Protein AF-A0A1Y0FRQ4-F1 (afdb_monomer_lite)

Secondary structure (DSSP, 8-state):
----S-HHHHHHHHHHHHHHHHHHHHHHHHHHHHHHHHHHHHHH--GGGSSPEEEETTEEEEHHHHHHHHHHHHHHHHHHHHHHHHHHHHHHHHHHHHHHHTTSTTHHHHHHHTTGGG-SHHHHHHHHHHHHHHHHHHHHHHHHHHHS----

pLDDT: mean 72.73, std 13.96, range [37.47, 90.81]

Sequence (152 aa):
MACVSDPAMADLFLDLAKTYHGYADGLFKLFITVLFGSFAFASSFPIKTSSKLTKIGKFHVTSTSLATASVLLSFYVICFWSFRSAIVNAHLAASQFLSFHQNCEGVEVLNKMLGFESLNRLSLILPQVGFLLGSAMGVLVFLYLTNNRKEG

Foldseek 3Di:
DPLDPPVVLLVVLVVLLVVLVVQLVVLVVVLVVVLVVLLVVLQVAQPVVPDDFDDDDPFTFDPVLVVVLVVLLVSLVVSLVSNLVSLVSSLVSVVVSLVSRVPPDCSVVVCVVVVVVPVDVCVSVVVSVVSVVSSVVSSVSSRCSSGPDPPD

Structure (mmCIF, N/CA/C/O backbone):
data_AF-A0A1Y0FRQ4-F1
#
_entry.id   AF-A0A1Y0FRQ4-F1
#
loop_
_atom_site.group_PDB
_atom_site.id
_atom_site.type_symbol
_atom_site.label_atom_id
_atom_site.label_alt_id
_atom_site.label_comp_id
_atom_site.label_asym_id
_atom_site.label_entity_id
_atom_site.label_seq_id
_atom_site.pdbx_PDB_ins_code
_atom_site.Cartn_x
_atom_site.Cartn_y
_atom_site.Cartn_z
_atom_site.occupancy
_atom_site.B_iso_or_equiv
_atom_site.auth_seq_id
_atom_site.auth_comp_id
_atom_site.auth_asym_id
_atom_site.auth_atom_id
_atom_site.pdbx_PDB_model_num
ATOM 1 N N . MET A 1 1 ? 22.574 1.212 -37.667 1.00 38.44 1 MET A N 1
ATOM 2 C CA . MET A 1 1 ? 23.032 1.814 -36.397 1.00 38.44 1 MET A CA 1
ATOM 3 C C . MET A 1 1 ? 22.633 0.874 -35.275 1.00 38.44 1 MET A C 1
ATOM 5 O O . MET A 1 1 ? 21.450 0.760 -34.993 1.00 38.44 1 MET A O 1
ATOM 9 N N . ALA A 1 2 ? 23.585 0.104 -34.741 1.00 41.53 2 ALA A N 1
ATOM 10 C CA . ALA A 1 2 ? 23.321 -0.882 -33.694 1.00 41.53 2 ALA A CA 1
ATOM 11 C C . ALA A 1 2 ? 23.419 -0.189 -32.336 1.00 41.53 2 ALA A C 1
ATOM 13 O O . ALA A 1 2 ? 24.495 -0.019 -31.773 1.00 41.53 2 ALA A O 1
ATOM 14 N N . CYS A 1 3 ? 22.272 0.280 -31.872 1.00 53.22 3 CYS A N 1
ATOM 15 C CA . CYS A 1 3 ? 22.120 0.945 -30.598 1.00 53.22 3 CYS A CA 1
ATOM 16 C C . CYS A 1 3 ? 21.766 -0.115 -29.553 1.00 53.22 3 CYS A C 1
ATOM 18 O O . CYS A 1 3 ? 20.622 -0.229 -29.135 1.00 53.22 3 CYS A O 1
ATOM 20 N N . VAL A 1 4 ? 22.714 -1.007 -29.264 1.00 52.50 4 VAL A N 1
ATOM 21 C CA . VAL A 1 4 ? 22.491 -2.106 -28.326 1.00 52.50 4 VAL A CA 1
ATOM 22 C C . VAL A 1 4 ? 23.775 -2.361 -27.544 1.00 52.50 4 VAL A C 1
ATOM 24 O O . VAL A 1 4 ? 24.650 -3.112 -27.971 1.00 52.50 4 VAL A O 1
ATOM 27 N N . SER A 1 5 ? 23.894 -1.734 -26.379 1.00 56.75 5 SER A N 1
ATOM 28 C CA . SER A 1 5 ? 24.718 -2.259 -25.293 1.00 56.75 5 SER A CA 1
ATOM 29 C C . SER A 1 5 ? 23.958 -3.438 -24.676 1.00 56.75 5 SER A C 1
ATOM 31 O O . SER A 1 5 ? 23.172 -3.270 -23.757 1.00 56.75 5 SER A O 1
ATOM 33 N N . ASP A 1 6 ? 24.163 -4.617 -25.265 1.00 64.12 6 ASP A N 1
ATOM 34 C CA . ASP A 1 6 ? 23.648 -5.933 -24.857 1.00 64.12 6 ASP A CA 1
ATOM 35 C C . ASP A 1 6 ? 22.105 -6.037 -24.688 1.00 64.12 6 ASP A C 1
ATOM 37 O O . ASP A 1 6 ? 21.553 -5.694 -23.637 1.00 64.12 6 ASP A O 1
ATOM 41 N N . PRO A 1 7 ? 21.364 -6.537 -25.702 1.00 66.94 7 PRO A N 1
ATOM 42 C CA . PRO A 1 7 ? 19.896 -6.523 -25.689 1.00 66.94 7 PRO A CA 1
ATOM 43 C C . PRO A 1 7 ? 19.334 -7.386 -24.555 1.00 66.94 7 PRO A C 1
ATOM 45 O O . PRO A 1 7 ? 18.297 -7.064 -23.983 1.00 66.94 7 PRO A O 1
ATOM 48 N N . ALA A 1 8 ? 20.078 -8.423 -24.161 1.00 74.56 8 ALA A N 1
ATOM 49 C CA . ALA A 1 8 ? 19.733 -9.290 -23.046 1.00 74.56 8 ALA A CA 1
ATOM 50 C C . ALA A 1 8 ? 19.679 -8.535 -21.706 1.00 74.56 8 ALA A C 1
ATOM 52 O O . ALA A 1 8 ? 18.823 -8.823 -20.871 1.00 74.56 8 ALA A O 1
ATOM 53 N N . MET A 1 9 ? 20.559 -7.550 -21.497 1.00 71.69 9 MET A N 1
ATOM 54 C CA . MET A 1 9 ? 20.586 -6.759 -20.262 1.00 71.69 9 MET A CA 1
ATOM 55 C C . MET A 1 9 ? 19.444 -5.744 -20.224 1.00 71.69 9 MET A C 1
ATOM 57 O O . MET A 1 9 ? 18.819 -5.551 -19.183 1.00 71.69 9 MET A O 1
ATOM 61 N N . ALA A 1 10 ? 19.130 -5.131 -21.364 1.00 68.19 10 ALA A N 1
ATOM 62 C CA . ALA A 1 10 ? 17.984 -4.243 -21.492 1.00 68.19 10 ALA A CA 1
ATOM 63 C C . ALA A 1 10 ? 16.654 -4.964 -21.220 1.00 68.19 10 ALA A C 1
ATOM 65 O O . ALA A 1 10 ? 15.856 -4.499 -20.401 1.00 68.19 10 ALA A O 1
ATOM 66 N N . ASP A 1 11 ? 16.440 -6.119 -21.849 1.00 75.06 11 ASP A N 1
ATOM 67 C CA . ASP A 1 11 ? 15.234 -6.920 -21.638 1.00 75.06 11 ASP A CA 1
ATOM 68 C C . ASP A 1 11 ? 15.110 -7.373 -20.176 1.00 75.06 11 ASP A C 1
ATOM 70 O O . ASP A 1 11 ? 14.019 -7.331 -19.603 1.00 75.06 11 ASP A O 1
ATOM 74 N N . LEU A 1 12 ? 16.233 -7.701 -19.529 1.00 78.94 12 LEU A N 1
ATOM 75 C CA . LEU A 1 12 ? 16.278 -8.066 -18.114 1.00 78.94 12 LEU A CA 1
ATOM 76 C C . LEU A 1 12 ? 15.838 -6.916 -17.193 1.00 78.94 12 LEU A C 1
ATOM 78 O O . LEU A 1 12 ? 15.046 -7.138 -16.276 1.00 78.94 12 LEU A O 1
ATOM 82 N N . PHE A 1 13 ? 16.295 -5.681 -17.420 1.00 77.19 13 PHE A N 1
ATOM 83 C CA . PHE A 1 13 ? 15.864 -4.536 -16.605 1.00 77.19 13 PHE A CA 1
ATOM 84 C C . PHE A 1 13 ? 14.394 -4.172 -16.824 1.00 77.19 13 PHE A C 1
ATOM 86 O O . PHE A 1 13 ? 13.706 -3.794 -15.870 1.00 77.19 13 PHE A O 1
ATOM 93 N N . LEU A 1 14 ? 13.894 -4.322 -18.053 1.00 75.44 14 LEU A N 1
ATOM 94 C CA . LEU A 1 14 ? 12.479 -4.131 -18.359 1.00 75.44 14 LEU A CA 1
ATOM 95 C C . LEU A 1 14 ? 11.610 -5.178 -17.641 1.00 75.44 14 LEU A C 1
ATOM 97 O O . LEU A 1 14 ? 10.576 -4.833 -17.062 1.00 75.44 14 LEU A O 1
ATOM 101 N N . ASP A 1 15 ? 12.028 -6.443 -17.651 1.00 80.50 15 ASP A N 1
ATOM 102 C CA . ASP A 1 15 ? 11.298 -7.535 -17.003 1.00 80.50 15 ASP A CA 1
ATOM 103 C C . ASP A 1 15 ? 11.332 -7.418 -15.470 1.00 80.50 15 ASP A C 1
ATOM 105 O O . ASP A 1 15 ? 10.310 -7.575 -14.794 1.00 80.50 15 ASP A O 1
ATOM 109 N N . LEU A 1 16 ? 12.472 -7.000 -14.906 1.00 77.44 16 LEU A N 1
ATOM 110 C CA . LEU A 1 16 ? 12.583 -6.645 -13.489 1.00 77.44 16 LEU A CA 1
ATOM 111 C C . LEU A 1 16 ? 11.646 -5.492 -13.116 1.00 77.44 16 LEU A C 1
ATOM 113 O O . LEU A 1 16 ? 10.945 -5.580 -12.107 1.00 77.44 16 LEU A O 1
ATOM 117 N N . ALA A 1 17 ? 11.592 -4.426 -13.920 1.00 74.62 17 ALA A N 1
ATOM 118 C CA . ALA A 1 17 ? 10.702 -3.297 -13.665 1.00 74.62 17 ALA A CA 1
ATOM 119 C C . ALA A 1 17 ? 9.225 -3.730 -13.665 1.00 74.62 17 ALA A C 1
ATOM 121 O O . ALA A 1 17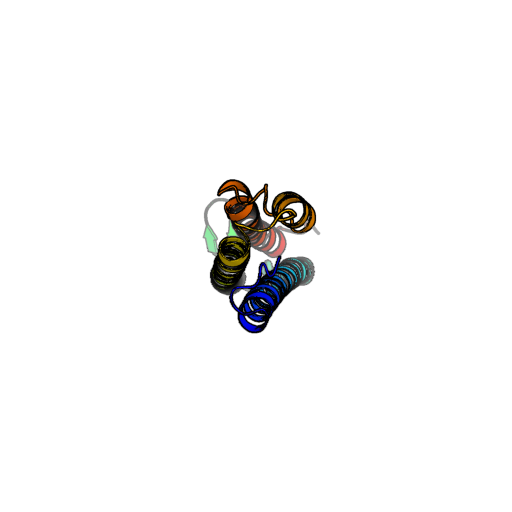 ? 8.481 -3.372 -12.747 1.00 74.62 17 ALA A O 1
ATOM 122 N N . LYS A 1 18 ? 8.813 -4.562 -14.634 1.00 79.19 18 LYS A N 1
ATOM 123 C CA . LYS A 1 18 ? 7.463 -5.153 -14.685 1.00 79.19 18 LYS A CA 1
ATOM 124 C C . LYS A 1 18 ? 7.176 -6.033 -13.469 1.00 79.19 18 LYS A C 1
ATOM 126 O O . LYS A 1 18 ? 6.104 -5.924 -12.878 1.00 79.19 18 LYS A O 1
ATOM 131 N N . THR A 1 19 ? 8.139 -6.854 -13.063 1.00 82.56 19 THR A N 1
ATOM 132 C CA . THR A 1 19 ? 8.010 -7.761 -11.915 1.00 82.56 19 THR A CA 1
ATOM 133 C C . THR A 1 19 ? 7.824 -6.991 -10.608 1.00 82.56 19 THR A C 1
ATOM 135 O O . THR A 1 19 ? 6.877 -7.246 -9.863 1.00 82.56 19 THR A O 1
ATOM 138 N N . TYR A 1 20 ? 8.669 -5.990 -10.342 1.00 82.56 20 TYR A N 1
ATOM 139 C CA . TYR A 1 20 ? 8.532 -5.147 -9.153 1.00 82.56 20 TYR A CA 1
ATOM 140 C C . TYR A 1 20 ? 7.244 -4.318 -9.163 1.00 82.56 20 TYR A C 1
ATOM 142 O O . TYR A 1 20 ? 6.633 -4.129 -8.109 1.00 82.56 20 TYR A O 1
ATOM 150 N N . HIS A 1 21 ? 6.790 -3.867 -10.336 1.00 79.50 21 HIS A N 1
ATOM 151 C CA . HIS A 1 21 ? 5.486 -3.224 -10.470 1.00 79.50 21 HIS A CA 1
ATOM 152 C C . HIS A 1 21 ? 4.338 -4.188 -10.127 1.00 79.50 21 HIS A C 1
ATOM 154 O O . HIS A 1 21 ? 3.440 -3.824 -9.370 1.00 79.50 21 HIS A O 1
ATOM 160 N N . GLY A 1 22 ? 4.407 -5.438 -10.595 1.00 81.06 22 GLY A N 1
ATOM 161 C CA . GLY A 1 22 ? 3.458 -6.494 -10.234 1.00 81.06 22 GLY A CA 1
ATOM 162 C C . GLY A 1 22 ? 3.426 -6.783 -8.729 1.00 81.06 22 GLY A C 1
ATOM 163 O O . GLY A 1 22 ? 2.348 -6.930 -8.153 1.00 81.06 22 GLY A O 1
ATOM 164 N N . TYR A 1 23 ? 4.583 -6.783 -8.058 1.00 83.56 23 TYR A N 1
ATOM 165 C CA . TYR A 1 23 ? 4.641 -6.897 -6.596 1.00 83.56 23 TYR A CA 1
ATOM 166 C C . TYR A 1 23 ? 4.004 -5.700 -5.887 1.00 83.56 23 TYR A C 1
ATOM 168 O O . TYR A 1 23 ? 3.280 -5.890 -4.909 1.00 83.56 23 TYR A O 1
ATOM 176 N N . ALA A 1 24 ? 4.230 -4.478 -6.376 1.00 80.25 24 ALA A N 1
ATOM 177 C CA . ALA A 1 24 ? 3.607 -3.284 -5.812 1.00 80.25 24 ALA A CA 1
ATOM 178 C C . ALA A 1 24 ? 2.072 -3.321 -5.951 1.00 80.25 24 ALA A C 1
ATOM 180 O O . ALA A 1 24 ? 1.369 -3.068 -4.972 1.00 80.25 24 ALA A O 1
ATOM 181 N N . ASP A 1 25 ? 1.550 -3.695 -7.122 1.00 83.94 25 ASP A N 1
ATOM 182 C CA . ASP A 1 25 ? 0.106 -3.846 -7.356 1.00 83.94 25 ASP A CA 1
ATOM 183 C C . ASP A 1 25 ? -0.504 -4.958 -6.483 1.00 83.94 25 ASP A C 1
ATOM 185 O O . ASP A 1 25 ? -1.539 -4.762 -5.840 1.00 83.94 25 ASP A O 1
ATOM 189 N N . GLY A 1 26 ? 0.175 -6.103 -6.368 1.00 86.19 26 GLY A N 1
ATOM 190 C CA . GLY A 1 26 ? -0.238 -7.195 -5.485 1.00 86.19 26 GLY A CA 1
ATOM 191 C C . GLY A 1 26 ? -0.324 -6.770 -4.015 1.00 86.19 26 GLY A C 1
ATOM 192 O O . GLY A 1 26 ? -1.326 -7.037 -3.348 1.00 86.19 26 GLY A O 1
ATOM 193 N N . LEU A 1 27 ? 0.685 -6.049 -3.518 1.00 86.75 27 LEU A N 1
ATOM 194 C CA . LEU A 1 27 ? 0.700 -5.515 -2.151 1.00 86.75 27 LEU A CA 1
ATOM 195 C C . LEU A 1 27 ? -0.402 -4.477 -1.922 1.00 86.75 27 LEU A C 1
ATOM 197 O O . LEU A 1 27 ? -1.015 -4.453 -0.854 1.00 86.75 27 LEU A O 1
ATOM 201 N N . PHE A 1 28 ? -0.698 -3.647 -2.923 1.00 83.06 28 PHE A N 1
ATOM 202 C CA . PHE A 1 28 ? -1.782 -2.673 -2.845 1.00 83.06 28 PHE A CA 1
ATOM 203 C C . PHE A 1 28 ? -3.163 -3.344 -2.805 1.00 83.06 28 PHE A C 1
ATOM 205 O O . PHE A 1 28 ? -3.998 -3.000 -1.965 1.00 83.06 28 PHE A O 1
ATOM 212 N N . LYS A 1 29 ? -3.397 -4.359 -3.644 1.00 88.19 29 LYS A N 1
ATOM 213 C CA . LYS A 1 29 ? -4.631 -5.165 -3.621 1.00 88.19 29 LYS A CA 1
ATOM 214 C C . LYS A 1 29 ? -4.813 -5.898 -2.295 1.00 88.19 29 LYS A C 1
ATOM 216 O O . LYS A 1 29 ? -5.920 -5.921 -1.753 1.00 88.19 29 LYS A O 1
ATOM 221 N N . LEU A 1 30 ? -3.734 -6.455 -1.749 1.00 88.44 30 LEU A N 1
ATOM 222 C CA . LEU A 1 30 ? -3.728 -7.104 -0.439 1.00 88.44 30 LEU A CA 1
ATOM 223 C C . LEU A 1 30 ? -4.085 -6.107 0.674 1.00 88.44 30 LEU A C 1
ATOM 225 O O . LEU A 1 30 ? -4.944 -6.399 1.506 1.00 88.44 30 LEU A O 1
ATOM 229 N N . PHE A 1 31 ? -3.501 -4.906 0.642 1.00 88.06 31 PHE A N 1
ATOM 230 C CA . PHE A 1 31 ? -3.848 -3.819 1.556 1.00 88.06 31 PHE A CA 1
ATOM 231 C C . PHE A 1 31 ? -5.337 -3.456 1.487 1.00 88.06 31 PHE A C 1
ATOM 233 O O . PHE A 1 31 ? -6.004 -3.464 2.519 1.00 88.06 31 PHE A O 1
ATOM 240 N N . ILE A 1 32 ? -5.875 -3.204 0.289 1.00 88.06 32 ILE A N 1
ATOM 241 C CA . ILE A 1 32 ? -7.298 -2.888 0.087 1.00 88.06 32 ILE A CA 1
ATOM 242 C C . ILE A 1 32 ? -8.193 -4.013 0.617 1.00 88.06 32 ILE A C 1
ATOM 244 O O . ILE A 1 32 ? -9.169 -3.752 1.319 1.00 88.06 32 ILE A O 1
ATOM 248 N N . THR A 1 33 ? -7.851 -5.266 0.316 1.00 90.81 33 THR A N 1
ATOM 249 C CA . THR A 1 33 ? -8.634 -6.435 0.737 1.00 90.81 33 THR A CA 1
ATOM 250 C C . THR A 1 33 ? -8.701 -6.536 2.258 1.00 90.81 33 THR A C 1
ATOM 252 O O . THR A 1 33 ? -9.782 -6.717 2.816 1.00 90.81 33 THR A O 1
ATOM 255 N N . VAL A 1 34 ? -7.570 -6.364 2.947 1.00 89.75 34 VAL A N 1
ATOM 256 C CA . VAL A 1 34 ? -7.533 -6.395 4.416 1.00 89.75 34 VAL A CA 1
ATOM 257 C C . VAL A 1 34 ? -8.216 -5.171 5.022 1.00 89.75 34 VAL A C 1
ATOM 259 O O . VAL A 1 34 ? -8.935 -5.317 6.009 1.00 89.75 34 VAL A O 1
ATOM 262 N N . LEU A 1 35 ? -8.075 -3.989 4.416 1.00 88.69 35 LEU A N 1
ATOM 263 C CA . LEU A 1 35 ? -8.762 -2.771 4.845 1.00 88.69 35 LEU A CA 1
ATOM 264 C C . LEU A 1 35 ? -10.285 -2.975 4.838 1.00 88.69 35 LEU A C 1
ATOM 266 O O . LEU A 1 35 ? -10.929 -2.859 5.882 1.00 88.69 35 LEU A O 1
ATOM 270 N N . PHE A 1 36 ? -10.858 -3.361 3.696 1.00 88.81 36 PHE A N 1
ATOM 271 C CA . PHE A 1 36 ? -12.299 -3.598 3.582 1.00 88.81 36 PHE A CA 1
ATOM 272 C C . PHE A 1 36 ? -12.764 -4.815 4.387 1.00 88.81 36 PHE A C 1
ATOM 274 O O . PHE A 1 36 ? -13.830 -4.762 5.000 1.00 88.81 36 PHE A O 1
ATOM 281 N N . GLY A 1 37 ? -11.957 -5.877 4.464 1.00 87.25 37 GLY A N 1
ATOM 282 C CA . GLY A 1 37 ? -12.234 -7.029 5.324 1.00 87.25 37 GLY A CA 1
ATOM 283 C C . GLY A 1 37 ? -12.320 -6.639 6.802 1.00 87.25 37 GLY A C 1
ATOM 284 O O . GLY A 1 37 ? -13.240 -7.059 7.503 1.00 87.25 37 GLY A O 1
ATOM 285 N N . SER A 1 38 ? -11.423 -5.764 7.265 1.00 87.12 38 SER A N 1
ATOM 286 C CA . SER A 1 38 ? -11.446 -5.247 8.635 1.00 87.12 38 SER A CA 1
ATOM 287 C C . SER A 1 38 ? -12.689 -4.397 8.913 1.00 87.12 38 SER A C 1
ATOM 289 O O . SER A 1 38 ? -13.266 -4.499 9.995 1.00 87.12 38 SER A O 1
ATOM 291 N N . PHE A 1 39 ? -13.160 -3.616 7.933 1.00 87.81 39 PHE A N 1
ATOM 292 C CA . PHE A 1 39 ? -14.397 -2.841 8.055 1.00 87.81 39 PHE A CA 1
ATOM 293 C C . PHE A 1 39 ? -15.633 -3.736 8.101 1.00 87.81 39 PHE A C 1
ATOM 295 O O . PHE A 1 39 ? -16.494 -3.527 8.953 1.00 87.81 39 PHE A O 1
ATOM 302 N N . ALA A 1 40 ? -15.700 -4.753 7.238 1.00 85.62 40 ALA A N 1
ATOM 303 C CA . ALA A 1 40 ? -16.785 -5.731 7.236 1.00 85.62 40 ALA A CA 1
ATOM 304 C C . ALA A 1 40 ? -16.848 -6.510 8.561 1.00 85.62 40 ALA A C 1
ATOM 306 O O . ALA A 1 40 ? -17.930 -6.737 9.110 1.00 85.62 40 ALA A O 1
ATOM 307 N N . PHE A 1 41 ? -15.689 -6.869 9.121 1.00 83.75 41 PHE A N 1
ATOM 308 C CA . PHE A 1 41 ? -15.602 -7.460 10.454 1.00 83.75 41 PHE A CA 1
ATOM 309 C C . PHE A 1 41 ? -16.102 -6.487 11.532 1.00 83.75 41 PHE A C 1
ATOM 311 O O . PHE A 1 41 ? -16.972 -6.844 12.329 1.00 83.75 41 PHE A O 1
ATOM 318 N N . ALA A 1 42 ? -15.627 -5.237 11.508 1.00 81.75 42 ALA A N 1
ATOM 319 C CA . ALA A 1 42 ? -16.023 -4.199 12.457 1.00 81.75 42 ALA A CA 1
ATOM 320 C C . ALA A 1 42 ? -17.531 -3.893 12.430 1.00 81.75 42 ALA A C 1
ATOM 322 O O . ALA A 1 42 ? -18.125 -3.658 13.481 1.00 81.75 42 ALA A O 1
ATOM 323 N N . SER A 1 43 ? -18.165 -3.914 11.252 1.00 79.69 43 SER A N 1
ATOM 324 C CA . SER A 1 43 ? -19.607 -3.671 11.109 1.00 79.69 43 SER A CA 1
ATOM 325 C C . SER A 1 43 ? -20.475 -4.846 11.562 1.00 79.69 43 SER A C 1
ATOM 327 O O . SER A 1 43 ? -21.613 -4.633 12.002 1.00 79.69 43 SER A O 1
ATOM 329 N N . SER A 1 44 ? -19.953 -6.070 11.432 1.00 79.00 44 SER A N 1
ATOM 330 C CA . SER A 1 44 ? -20.675 -7.315 11.730 1.00 79.00 44 SER A CA 1
ATOM 331 C C . SER A 1 44 ? -20.590 -7.699 13.208 1.00 79.00 44 SER A C 1
ATOM 333 O O . 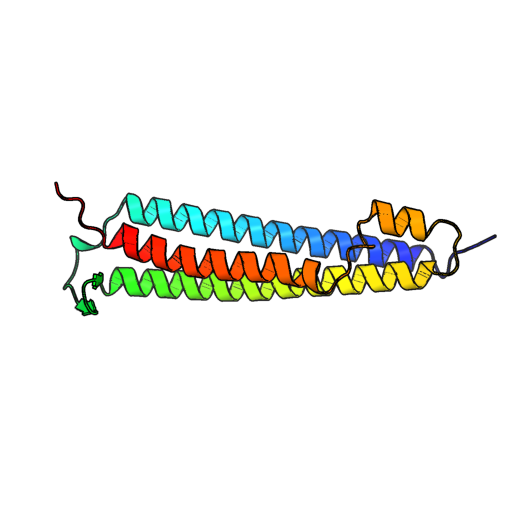SER A 1 44 ? -21.567 -8.197 13.761 1.00 79.00 44 SER A O 1
ATOM 335 N N . PHE A 1 45 ? -19.463 -7.415 13.869 1.00 70.81 45 PHE A N 1
ATOM 336 C CA . PHE A 1 45 ? -19.225 -7.760 15.273 1.00 70.81 45 PHE A CA 1
ATOM 337 C C . PHE A 1 45 ? -18.864 -6.518 16.105 1.00 70.81 45 PHE A C 1
ATOM 339 O O . PHE A 1 45 ? -17.684 -6.254 16.343 1.00 70.81 45 PHE A O 1
ATOM 346 N N . PRO A 1 46 ? -19.852 -5.741 16.589 1.00 65.06 46 PRO A N 1
ATOM 347 C CA . PRO A 1 46 ? -19.585 -4.650 17.521 1.00 65.06 46 PRO A CA 1
ATOM 348 C C . PRO A 1 46 ? -19.087 -5.217 18.863 1.00 65.06 46 PRO A C 1
ATOM 350 O O . PRO A 1 46 ? -19.840 -5.808 19.632 1.00 65.06 46 PRO A O 1
ATOM 353 N N . ILE A 1 47 ? -17.799 -5.027 19.158 1.00 60.47 47 ILE A N 1
ATOM 354 C CA . ILE A 1 47 ? -17.067 -5.700 20.252 1.00 60.47 47 ILE A CA 1
ATOM 355 C C . ILE A 1 47 ? -17.485 -5.197 21.656 1.00 60.47 47 ILE A C 1
ATOM 357 O O . ILE A 1 47 ? -17.134 -5.783 22.683 1.00 60.47 47 ILE A O 1
ATOM 361 N N . LYS A 1 48 ? -18.302 -4.139 21.739 1.00 54.94 48 LYS A N 1
ATOM 362 C CA . LYS A 1 48 ? -18.769 -3.550 23.007 1.00 54.94 48 LYS A CA 1
ATOM 363 C C . LYS A 1 48 ? -19.585 -4.483 23.905 1.00 54.94 48 LYS A C 1
ATOM 365 O O . LYS A 1 48 ? -19.646 -4.228 25.104 1.00 54.94 48 LYS A O 1
ATOM 370 N N . THR A 1 49 ? -20.202 -5.534 23.373 1.00 52.12 49 THR A N 1
ATOM 371 C CA . THR A 1 49 ? -21.039 -6.455 24.162 1.00 52.12 49 THR A CA 1
ATOM 372 C C . THR A 1 49 ? -20.242 -7.464 24.995 1.00 52.12 49 THR A C 1
ATOM 374 O O . THR A 1 49 ? -20.838 -8.127 25.837 1.00 52.12 49 THR A O 1
ATOM 377 N N . SER A 1 50 ? -18.914 -7.574 24.820 1.00 48.25 50 SER A N 1
ATOM 378 C CA . SER A 1 50 ? -18.146 -8.713 25.354 1.00 48.25 50 SER A CA 1
ATOM 379 C C . SER A 1 50 ? -17.093 -8.403 26.436 1.00 48.25 50 SER A C 1
ATOM 381 O O . SER A 1 50 ? -16.573 -9.355 27.016 1.00 48.25 50 SER A O 1
ATOM 383 N N . SER A 1 51 ? -16.727 -7.147 26.750 1.00 47.00 51 SER A N 1
ATOM 384 C CA . SER A 1 51 ? -15.663 -6.898 27.753 1.00 47.00 51 SER A CA 1
ATOM 385 C C . SER A 1 51 ? -15.767 -5.586 28.540 1.00 47.00 51 SER A C 1
ATOM 387 O O . SER A 1 51 ? -16.431 -4.637 28.128 1.00 47.00 51 SER A O 1
ATOM 389 N N . LYS A 1 52 ? -15.018 -5.516 29.658 1.00 54.50 52 LYS A N 1
ATOM 390 C CA . LYS A 1 52 ? -14.777 -4.299 30.458 1.00 54.50 52 LYS A CA 1
ATOM 391 C C . LYS A 1 52 ? -14.360 -3.139 29.544 1.00 54.50 52 LYS A C 1
ATOM 393 O O . LYS A 1 52 ? -13.393 -3.254 28.792 1.00 54.50 52 LYS A O 1
ATOM 398 N N . LEU A 1 53 ? -15.120 -2.048 29.599 1.00 58.66 53 LEU A N 1
ATOM 399 C CA . LEU A 1 53 ? -14.909 -0.845 28.798 1.00 58.66 53 LEU A CA 1
ATOM 400 C C . LEU A 1 53 ? -13.804 0.000 29.437 1.00 58.66 53 LEU A C 1
ATOM 402 O O . LEU A 1 53 ? -13.956 0.452 30.572 1.00 58.66 53 LEU A O 1
ATOM 406 N N . THR A 1 54 ? -12.722 0.259 28.707 1.00 56.94 54 THR A N 1
ATOM 407 C CA . THR A 1 54 ? -11.703 1.225 29.126 1.00 56.94 54 THR A CA 1
ATOM 408 C C . THR A 1 54 ? -12.012 2.552 28.438 1.00 56.94 54 THR A C 1
ATOM 410 O O . THR A 1 54 ? -12.086 2.639 27.211 1.00 56.94 54 THR A O 1
ATOM 413 N N . LYS A 1 55 ? -12.265 3.603 29.223 1.00 54.97 55 LYS A N 1
ATOM 414 C CA . LYS A 1 55 ? -12.496 4.946 28.676 1.00 54.97 55 LYS A CA 1
ATOM 415 C C . LYS A 1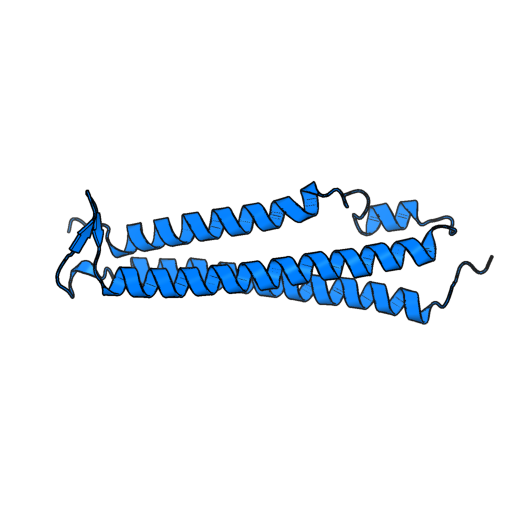 55 ? -11.157 5.570 28.296 1.00 54.97 55 LYS A C 1
ATOM 417 O O . LYS A 1 55 ? -10.323 5.796 29.167 1.00 54.97 55 LYS A O 1
ATOM 422 N N . ILE A 1 56 ? -10.985 5.894 27.016 1.00 54.66 56 ILE A N 1
ATOM 423 C CA . ILE A 1 56 ? -9.919 6.779 26.538 1.00 54.66 56 ILE A CA 1
ATOM 424 C C . ILE A 1 56 ? -10.620 8.036 26.005 1.00 54.66 56 ILE A C 1
ATOM 426 O O . ILE A 1 56 ? -11.165 8.056 24.901 1.00 54.66 56 ILE A O 1
ATOM 430 N N . GLY A 1 57 ? -10.694 9.081 26.836 1.00 60.47 57 GLY A N 1
ATOM 431 C CA . GLY A 1 57 ? -11.434 10.308 26.518 1.00 60.47 57 GLY A CA 1
ATOM 432 C C . GLY A 1 57 ? -12.950 10.082 26.381 1.00 60.47 57 GLY A C 1
ATOM 433 O O . GLY A 1 57 ? -13.579 9.508 27.269 1.00 60.47 57 GLY A O 1
ATOM 434 N N . LYS A 1 58 ? -13.552 10.543 25.270 1.00 58.25 58 LYS A N 1
ATOM 435 C CA . LYS A 1 58 ? -14.985 10.335 24.947 1.00 58.25 58 LYS A CA 1
ATOM 436 C C . LYS A 1 58 ? -15.275 8.973 24.292 1.00 58.25 58 LYS A C 1
ATOM 438 O O . LYS A 1 58 ? -16.441 8.609 24.136 1.00 58.25 58 LYS A O 1
ATOM 443 N N . PHE A 1 59 ? -14.241 8.213 23.926 1.00 55.09 59 PHE A N 1
ATOM 444 C CA . PHE A 1 59 ? -14.386 6.921 23.263 1.00 55.09 59 PHE A CA 1
ATOM 445 C C . PHE A 1 59 ? -14.322 5.777 24.277 1.00 55.09 59 PHE A C 1
ATOM 447 O O . PHE A 1 59 ? -13.452 5.709 25.146 1.00 55.09 59 PHE A O 1
ATOM 454 N N . HIS A 1 60 ? -15.286 4.869 24.161 1.00 61.94 60 HIS A N 1
ATOM 455 C CA . HIS A 1 60 ? -15.314 3.631 24.925 1.00 61.94 60 HIS A CA 1
ATOM 456 C C . HIS A 1 60 ? -14.642 2.563 24.073 1.00 61.94 60 HIS A C 1
ATOM 458 O O . HIS A 1 60 ? -15.258 2.100 23.115 1.00 61.94 60 HIS A O 1
ATOM 464 N N . VAL A 1 61 ? -13.400 2.217 24.400 1.00 63.84 61 VAL A N 1
ATOM 465 C CA . VAL A 1 61 ? -12.601 1.259 23.633 1.00 63.84 61 VAL A CA 1
ATOM 466 C C . VAL A 1 61 ? -12.463 -0.018 24.456 1.00 63.84 61 VAL A C 1
ATOM 468 O O . VAL A 1 61 ? -12.191 0.020 25.658 1.00 63.84 61 VAL A O 1
ATOM 471 N N . THR A 1 62 ? -12.696 -1.164 23.827 1.00 68.88 62 THR A N 1
ATOM 472 C CA . THR A 1 62 ? -12.457 -2.472 24.454 1.00 68.88 62 THR A CA 1
ATOM 473 C C . THR A 1 62 ? -11.011 -2.903 24.217 1.00 68.88 62 THR A C 1
ATOM 475 O O . THR A 1 62 ? -10.450 -2.637 23.152 1.00 68.88 62 THR A O 1
ATOM 478 N N . SER A 1 63 ? -10.399 -3.592 25.186 1.00 69.44 63 SER A N 1
ATOM 479 C CA . SER A 1 63 ? -9.024 -4.109 25.051 1.00 69.44 63 SER A CA 1
ATOM 480 C C . SER A 1 63 ? -8.862 -5.008 23.817 1.00 69.44 63 SER A C 1
ATOM 482 O O . SER A 1 63 ? -7.843 -4.938 23.136 1.00 69.44 63 SER A O 1
ATOM 484 N N . THR A 1 64 ? -9.900 -5.769 23.471 1.00 76.12 64 THR A N 1
ATOM 485 C CA . THR A 1 64 ? -9.975 -6.597 22.262 1.00 76.12 64 THR A CA 1
ATOM 486 C C . THR A 1 64 ? -9.973 -5.764 20.982 1.00 76.12 64 THR A C 1
ATOM 488 O O . THR A 1 64 ? -9.161 -6.040 20.106 1.00 76.12 64 THR A O 1
ATOM 491 N N . SER A 1 65 ? -10.792 -4.706 20.887 1.00 76.81 65 SER A N 1
ATOM 492 C CA . SER A 1 65 ? -10.781 -3.808 19.716 1.00 76.81 65 SER A CA 1
ATOM 493 C C . SER A 1 65 ? -9.418 -3.138 19.505 1.00 76.81 65 SER A C 1
ATOM 495 O O . SER A 1 65 ? -8.953 -3.027 18.370 1.00 76.81 65 SER A O 1
ATOM 497 N N . LEU A 1 66 ? -8.743 -2.766 20.598 1.00 78.94 66 LEU A N 1
ATOM 498 C CA . LEU A 1 66 ? -7.423 -2.140 20.567 1.00 78.94 66 LEU A CA 1
ATOM 499 C C . LEU A 1 66 ? -6.329 -3.136 20.151 1.00 78.94 66 LEU A C 1
ATOM 501 O O . LEU A 1 66 ? -5.471 -2.779 19.347 1.00 78.94 66 LEU A O 1
ATOM 505 N N . ALA A 1 67 ? -6.406 -4.390 20.610 1.00 82.50 67 ALA A N 1
ATOM 506 C CA . ALA A 1 67 ? -5.514 -5.463 20.170 1.00 82.50 67 ALA A CA 1
ATOM 507 C C . ALA A 1 67 ? -5.682 -5.776 18.671 1.00 82.50 67 ALA A C 1
ATOM 509 O O . ALA A 1 67 ? -4.697 -5.888 17.943 1.00 82.50 67 ALA A O 1
ATOM 510 N N . THR A 1 68 ? -6.915 -5.845 18.158 1.00 84.06 68 THR A N 1
ATOM 511 C CA . THR A 1 68 ? -7.137 -5.991 16.707 1.00 84.06 68 THR A CA 1
ATOM 512 C C . THR A 1 68 ? -6.641 -4.781 15.918 1.00 84.06 68 THR A C 1
ATOM 514 O O . THR A 1 68 ? -6.037 -4.952 14.861 1.00 84.06 68 THR A O 1
ATOM 517 N N . ALA A 1 69 ? -6.828 -3.564 16.436 1.00 84.19 69 ALA A N 1
ATOM 518 C CA . ALA A 1 69 ? -6.325 -2.354 15.795 1.00 84.19 69 ALA A CA 1
ATOM 519 C C . ALA A 1 69 ? -4.789 -2.320 15.748 1.00 84.19 69 ALA A C 1
ATOM 521 O O . ALA A 1 69 ? -4.230 -1.904 14.736 1.00 84.19 69 ALA A O 1
ATOM 522 N N . SER A 1 70 ? -4.095 -2.801 16.789 1.00 85.19 70 SER A N 1
ATOM 523 C CA . SER A 1 70 ? -2.631 -2.895 16.764 1.00 85.19 70 SER A CA 1
ATOM 524 C C . SER A 1 70 ? -2.138 -3.931 15.757 1.00 85.19 70 SER A C 1
ATOM 526 O O . SER A 1 70 ? -1.175 -3.662 15.047 1.00 85.19 70 SER A O 1
ATOM 528 N N . VAL A 1 71 ? -2.817 -5.079 15.635 1.00 88.75 71 VAL A N 1
ATOM 529 C CA . VAL A 1 71 ? -2.483 -6.096 14.620 1.00 88.75 71 VAL A CA 1
ATOM 530 C C . VAL A 1 71 ? -2.675 -5.538 13.205 1.00 88.75 71 VAL A C 1
ATOM 532 O O . VAL A 1 71 ? -1.791 -5.690 12.362 1.00 88.75 71 VAL A O 1
ATOM 535 N N . LEU A 1 72 ? -3.785 -4.833 12.956 1.00 88.19 72 LEU A N 1
ATOM 536 C CA . LEU A 1 72 ? -4.039 -4.150 11.682 1.00 88.19 72 LEU A CA 1
ATOM 537 C C . LEU A 1 72 ? -2.975 -3.089 11.386 1.00 88.19 72 LEU A C 1
ATOM 539 O O . LEU A 1 72 ? -2.470 -3.024 10.268 1.00 88.19 72 LEU A O 1
ATOM 543 N N . LEU A 1 73 ? -2.587 -2.296 12.387 1.00 87.88 73 LEU A N 1
ATOM 544 C CA . LEU A 1 73 ? -1.538 -1.292 12.238 1.00 87.88 73 LEU A CA 1
ATOM 545 C C . LEU A 1 73 ? -0.191 -1.933 11.882 1.00 87.88 73 LEU A C 1
ATOM 547 O O . LEU A 1 73 ? 0.465 -1.478 10.947 1.00 87.88 73 LEU A O 1
ATOM 551 N N . SER A 1 74 ? 0.210 -3.006 12.571 1.00 88.69 74 SER A N 1
ATOM 552 C CA . SER A 1 74 ? 1.434 -3.750 12.247 1.00 88.69 74 SER A CA 1
ATOM 553 C C . SER A 1 74 ? 1.403 -4.292 10.819 1.00 88.69 74 SER A C 1
ATOM 555 O O . SER A 1 74 ? 2.381 -4.149 10.086 1.00 88.69 74 SER A O 1
ATOM 557 N N . PHE A 1 75 ? 0.268 -4.848 10.393 1.00 90.06 75 PHE A N 1
ATOM 558 C CA . PHE A 1 75 ? 0.082 -5.311 9.022 1.00 90.06 75 PHE A CA 1
ATOM 559 C C . PHE A 1 75 ? 0.210 -4.169 8.001 1.00 90.06 75 PHE A C 1
ATOM 561 O O . PHE A 1 75 ? 0.918 -4.318 7.003 1.00 90.06 75 PHE A O 1
ATOM 568 N N . TYR A 1 76 ? -0.407 -3.010 8.257 1.00 88.38 76 TYR A N 1
ATOM 569 C CA . TYR A 1 76 ? -0.296 -1.840 7.381 1.00 88.38 76 TYR A CA 1
ATOM 570 C C . TYR A 1 76 ? 1.138 -1.315 7.288 1.00 88.38 76 TYR A C 1
ATOM 572 O O . TYR A 1 76 ? 1.582 -0.979 6.192 1.00 88.38 76 TYR A O 1
ATOM 580 N N . VAL A 1 77 ? 1.888 -1.291 8.393 1.00 87.56 77 VAL A N 1
ATOM 581 C CA . VAL A 1 77 ? 3.300 -0.867 8.395 1.00 87.56 77 VAL A CA 1
ATOM 582 C C . VAL A 1 77 ? 4.162 -1.806 7.551 1.00 87.5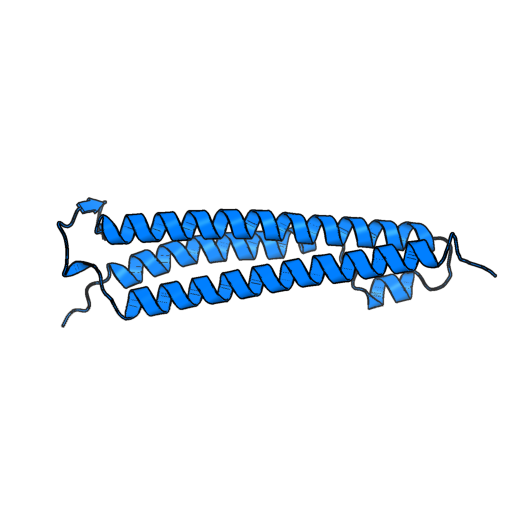6 77 VAL A C 1
ATOM 584 O O . VAL A 1 77 ? 4.956 -1.331 6.737 1.00 87.56 77 VAL A O 1
ATOM 587 N N . ILE A 1 78 ? 3.985 -3.122 7.702 1.00 89.19 78 ILE A N 1
ATOM 588 C CA . ILE A 1 78 ? 4.722 -4.120 6.913 1.00 89.19 78 ILE A CA 1
ATOM 589 C C . ILE A 1 78 ? 4.380 -3.970 5.428 1.00 89.19 78 ILE A C 1
ATOM 591 O O . ILE A 1 78 ? 5.284 -3.840 4.603 1.00 89.19 78 ILE A O 1
ATOM 595 N N . CYS A 1 79 ? 3.089 -3.899 5.087 1.00 87.69 79 CYS A N 1
ATOM 596 C CA . CYS A 1 79 ? 2.656 -3.715 3.702 1.00 87.69 79 CYS A CA 1
ATOM 597 C C . CYS A 1 79 ? 3.199 -2.416 3.098 1.00 87.69 79 CYS A C 1
ATOM 599 O O . CYS A 1 79 ? 3.645 -2.423 1.953 1.00 87.69 79 CYS A O 1
ATOM 601 N N . PHE A 1 80 ? 3.223 -1.324 3.866 1.00 87.19 80 PHE A N 1
ATOM 602 C CA . PHE A 1 80 ? 3.784 -0.050 3.423 1.00 87.19 80 PHE A CA 1
ATOM 603 C C . PHE A 1 80 ? 5.278 -0.162 3.100 1.00 87.19 80 PHE A C 1
ATOM 605 O O . PHE A 1 80 ? 5.723 0.310 2.054 1.00 87.19 80 PHE A O 1
ATOM 612 N N . TRP A 1 81 ? 6.058 -0.802 3.975 1.00 87.94 81 TRP A N 1
ATOM 613 C CA . TRP A 1 81 ? 7.490 -1.004 3.753 1.00 87.94 81 TRP A CA 1
ATOM 614 C C . TRP A 1 81 ? 7.763 -1.862 2.520 1.00 87.94 81 TRP A C 1
ATOM 616 O O . TRP A 1 81 ? 8.578 -1.478 1.677 1.00 87.94 81 TRP A O 1
ATOM 626 N N . SER A 1 82 ? 7.050 -2.979 2.377 1.00 87.12 82 SER A N 1
ATOM 627 C CA . SER A 1 82 ? 7.174 -3.856 1.212 1.00 87.12 82 SER A CA 1
ATOM 628 C C . SER A 1 82 ? 6.776 -3.138 -0.079 1.00 87.12 82 SER A C 1
ATOM 630 O O . SER A 1 82 ? 7.484 -3.232 -1.080 1.00 87.12 82 SER A O 1
ATOM 632 N N . PHE A 1 83 ? 5.694 -2.356 -0.051 1.00 84.75 83 PHE A N 1
ATOM 633 C CA . PHE A 1 83 ? 5.218 -1.586 -1.200 1.00 84.75 83 PHE A CA 1
ATOM 634 C C . PHE A 1 83 ? 6.222 -0.505 -1.610 1.00 84.75 83 PHE A C 1
ATOM 636 O O . PHE A 1 83 ? 6.579 -0.390 -2.783 1.00 84.75 83 PHE A O 1
ATOM 643 N N . ARG A 1 84 ? 6.745 0.247 -0.634 1.00 85.06 84 ARG A N 1
ATOM 644 C CA . ARG A 1 84 ? 7.788 1.251 -0.862 1.00 85.06 84 ARG A CA 1
ATOM 645 C C . ARG A 1 84 ? 9.036 0.620 -1.473 1.00 85.06 84 ARG A C 1
ATOM 647 O O . ARG A 1 84 ? 9.584 1.177 -2.419 1.00 85.06 84 ARG A O 1
ATOM 654 N N . SER A 1 85 ? 9.474 -0.529 -0.958 1.00 85.88 85 SER A N 1
ATOM 655 C CA . SER A 1 85 ? 10.634 -1.241 -1.499 1.00 85.88 85 SER A CA 1
ATOM 656 C C . SER A 1 85 ? 10.401 -1.687 -2.944 1.00 85.88 85 SER A C 1
ATOM 658 O O . SER A 1 85 ? 11.267 -1.457 -3.784 1.00 85.88 85 SER A O 1
ATOM 660 N N . ALA A 1 86 ? 9.227 -2.243 -3.256 1.00 83.38 86 ALA A N 1
ATOM 661 C CA . ALA A 1 86 ? 8.882 -2.665 -4.611 1.00 83.38 86 ALA A CA 1
ATOM 662 C C . ALA A 1 86 ? 8.876 -1.489 -5.603 1.00 83.38 86 ALA A C 1
ATOM 664 O O . ALA A 1 86 ? 9.493 -1.585 -6.660 1.00 83.38 86 ALA A O 1
ATOM 665 N N . ILE A 1 87 ? 8.270 -0.349 -5.249 1.00 82.00 87 ILE A N 1
ATOM 666 C CA . ILE A 1 87 ? 8.258 0.839 -6.121 1.00 82.00 87 ILE A CA 1
ATOM 667 C C . ILE A 1 87 ? 9.667 1.398 -6.334 1.00 82.00 87 ILE A C 1
ATOM 669 O O . ILE A 1 87 ? 10.026 1.736 -7.461 1.00 82.00 87 ILE A O 1
ATOM 673 N N . VAL A 1 88 ? 10.476 1.501 -5.274 1.00 82.50 88 VAL A N 1
ATOM 674 C CA . VAL A 1 88 ? 11.855 2.002 -5.392 1.00 82.50 88 VAL A CA 1
ATOM 675 C C . VAL A 1 88 ? 12.686 1.080 -6.286 1.00 82.50 88 VAL A C 1
ATOM 677 O O . VAL A 1 88 ? 13.396 1.568 -7.160 1.00 82.50 88 VAL A O 1
ATOM 680 N N . ASN A 1 89 ? 12.554 -0.238 -6.138 1.00 80.12 89 ASN A N 1
ATOM 681 C CA . ASN A 1 89 ? 13.284 -1.197 -6.967 1.00 80.12 89 ASN A CA 1
ATOM 682 C C . ASN A 1 89 ? 12.796 -1.204 -8.424 1.00 80.12 89 ASN A C 1
ATOM 684 O O . ASN A 1 89 ? 13.624 -1.252 -9.332 1.00 80.12 89 ASN A O 1
ATOM 688 N N . ALA A 1 90 ? 11.485 -1.072 -8.663 1.00 78.50 90 ALA A N 1
ATOM 689 C CA . ALA A 1 90 ? 10.932 -0.892 -10.008 1.00 78.50 90 ALA A CA 1
ATOM 690 C C . ALA A 1 90 ? 11.512 0.359 -10.683 1.00 78.50 90 ALA A C 1
ATOM 692 O O . ALA A 1 90 ? 11.905 0.324 -11.847 1.00 78.50 90 ALA A O 1
ATOM 693 N N . HIS A 1 91 ? 11.609 1.455 -9.930 1.00 76.44 91 HIS A N 1
ATOM 694 C CA . HIS A 1 91 ? 12.168 2.716 -10.403 1.00 76.44 91 HIS A CA 1
ATOM 695 C C . HIS A 1 91 ? 13.669 2.619 -10.709 1.00 76.44 91 HIS A C 1
ATOM 697 O O . HIS A 1 91 ? 14.136 3.144 -11.721 1.00 76.44 91 HIS A O 1
ATOM 703 N N . LEU A 1 92 ? 14.438 1.927 -9.866 1.00 79.25 92 LEU A N 1
ATOM 704 C CA . LEU A 1 92 ? 15.862 1.694 -10.111 1.00 79.25 92 LEU A CA 1
ATOM 705 C C . LEU A 1 92 ? 16.077 0.837 -11.366 1.00 79.25 92 LEU A C 1
ATOM 707 O O . LEU A 1 92 ? 16.873 1.217 -12.218 1.00 79.25 92 LEU A O 1
ATOM 711 N N . ALA A 1 93 ? 15.318 -0.249 -11.534 1.00 75.62 93 ALA A N 1
ATOM 712 C CA . ALA A 1 93 ? 15.395 -1.089 -12.731 1.00 75.62 93 ALA A CA 1
ATOM 713 C C . ALA A 1 93 ? 15.021 -0.310 -14.007 1.00 75.62 93 ALA A C 1
ATOM 715 O O . ALA A 1 93 ? 15.721 -0.374 -15.015 1.00 75.62 93 ALA A O 1
ATOM 716 N N . ALA A 1 94 ? 13.965 0.502 -13.941 1.00 73.00 94 ALA A N 1
ATOM 717 C CA . ALA A 1 94 ? 13.535 1.363 -15.038 1.00 73.00 94 ALA A CA 1
ATOM 718 C C . ALA A 1 94 ? 14.562 2.442 -15.423 1.00 73.00 94 ALA A C 1
ATOM 720 O O . ALA A 1 94 ? 14.828 2.664 -16.604 1.00 73.00 94 ALA A O 1
ATOM 721 N N . SER A 1 95 ? 15.152 3.119 -14.436 1.00 73.62 95 SER A N 1
ATOM 722 C CA . SER A 1 95 ? 16.173 4.140 -14.699 1.00 73.62 95 SER A CA 1
ATOM 723 C C . SER A 1 95 ? 17.456 3.529 -15.266 1.00 73.62 95 SER A C 1
ATOM 725 O O . SER A 1 95 ? 18.061 4.116 -16.165 1.00 73.62 95 SER A O 1
ATOM 727 N N . GLN A 1 96 ? 17.827 2.320 -14.827 1.00 74.19 96 GLN A N 1
ATOM 728 C CA . GLN A 1 96 ? 18.918 1.555 -15.431 1.00 74.19 96 GLN A CA 1
ATOM 729 C C . GLN A 1 96 ? 18.605 1.210 -16.891 1.00 74.19 96 GLN A C 1
ATOM 731 O O . GLN A 1 96 ? 19.414 1.537 -17.755 1.00 74.19 96 GLN A O 1
ATOM 736 N N . PHE A 1 97 ? 17.414 0.687 -17.201 1.00 72.31 97 PHE A N 1
ATOM 737 C CA . PHE A 1 97 ? 16.980 0.434 -18.583 1.00 72.31 97 PHE A CA 1
ATOM 738 C C . PHE A 1 97 ? 17.118 1.667 -19.497 1.00 72.31 97 PHE A C 1
ATOM 740 O O . PHE A 1 97 ? 17.678 1.574 -20.593 1.00 72.31 97 PHE A O 1
ATOM 747 N N . LEU A 1 98 ? 16.672 2.837 -19.027 1.00 70.31 98 LEU A N 1
ATOM 748 C CA . LEU A 1 98 ? 16.782 4.094 -19.775 1.00 70.31 98 LEU A CA 1
ATOM 749 C C . LEU A 1 98 ? 18.237 4.517 -19.992 1.00 70.31 98 LEU A C 1
ATOM 751 O O . LEU A 1 98 ? 18.572 4.992 -21.076 1.00 70.31 98 LEU A O 1
ATOM 755 N N . SER A 1 99 ? 19.112 4.319 -19.001 1.00 70.25 99 SER A N 1
ATOM 756 C CA . SER A 1 99 ? 20.537 4.652 -19.126 1.00 70.25 99 SER A CA 1
ATOM 757 C C . SER A 1 99 ? 21.254 3.833 -20.207 1.00 70.25 99 SER A C 1
ATOM 759 O O . SER A 1 99 ? 22.121 4.371 -20.892 1.00 70.25 99 SER A O 1
ATOM 761 N N . PHE A 1 100 ? 20.838 2.582 -20.444 1.00 67.31 100 PHE A N 1
ATOM 762 C CA . PHE A 1 100 ? 21.351 1.765 -21.554 1.00 67.31 100 PHE A CA 1
ATOM 763 C C . PHE A 1 100 ? 20.906 2.282 -22.931 1.00 67.31 100 PHE A C 1
ATOM 765 O O . PHE A 1 100 ? 21.594 2.045 -23.919 1.00 67.31 100 PHE A O 1
ATOM 772 N N . HIS A 1 101 ? 19.795 3.020 -23.000 1.00 65.06 101 HIS A N 1
ATOM 773 C CA . HIS A 1 101 ? 19.200 3.470 -24.259 1.00 65.06 101 HIS A CA 1
ATOM 774 C C . HIS A 1 101 ? 19.469 4.938 -24.605 1.00 65.06 101 HIS A C 1
ATOM 776 O O . HIS A 1 101 ? 19.160 5.318 -25.726 1.00 65.06 101 HIS A O 1
ATOM 782 N N . GLN A 1 102 ? 20.072 5.752 -23.724 1.00 58.88 102 GLN A N 1
ATOM 783 C CA . GLN A 1 102 ? 20.223 7.219 -23.870 1.00 58.88 102 GLN A CA 1
ATOM 784 C C . GLN A 1 102 ? 20.803 7.727 -25.209 1.00 58.88 102 GLN A C 1
ATOM 786 O O . GLN A 1 102 ? 20.611 8.896 -25.531 1.00 58.88 102 GLN A O 1
ATOM 791 N N . ASN A 1 103 ? 21.458 6.875 -26.004 1.00 54.91 103 ASN A N 1
ATOM 792 C CA . ASN A 1 103 ? 22.035 7.228 -27.307 1.00 54.91 103 ASN A CA 1
ATOM 793 C C . ASN A 1 103 ? 21.193 6.788 -28.521 1.00 54.91 103 ASN A C 1
ATOM 795 O O . ASN A 1 103 ? 21.666 6.885 -29.652 1.00 54.91 103 ASN A O 1
ATOM 799 N N . CYS A 1 104 ? 19.970 6.292 -28.314 1.00 58.44 104 CYS A N 1
ATOM 800 C CA . CYS A 1 104 ? 19.111 5.795 -29.387 1.00 58.44 104 CYS A CA 1
ATOM 801 C C . CYS A 1 104 ? 18.006 6.801 -29.733 1.00 58.44 104 CYS A C 1
ATOM 803 O O . CYS A 1 104 ? 17.232 7.222 -28.871 1.00 58.44 104 CYS A O 1
ATOM 805 N N . GLU A 1 105 ? 17.891 7.173 -31.011 1.00 46.53 105 GLU A N 1
ATOM 806 C CA . GLU A 1 105 ? 16.720 7.900 -31.512 1.00 46.53 105 GLU A CA 1
ATOM 807 C C . GLU A 1 105 ? 15.458 7.068 -31.220 1.00 46.53 105 GLU A C 1
ATOM 809 O O . GLU A 1 105 ? 15.327 5.938 -31.685 1.00 46.53 105 GLU A O 1
ATOM 814 N N . GLY A 1 106 ? 14.556 7.595 -30.385 1.00 54.75 106 GLY A N 1
ATOM 815 C CA . GLY A 1 106 ? 13.357 6.885 -29.916 1.00 54.75 106 GLY A CA 1
ATOM 816 C C . GLY A 1 106 ? 13.242 6.737 -28.397 1.00 54.75 106 GLY A C 1
ATOM 817 O O . GLY A 1 106 ? 12.159 6.405 -27.912 1.00 54.75 106 GLY A O 1
ATOM 818 N N . VAL A 1 107 ? 14.293 7.064 -27.631 1.00 56.12 107 VAL A N 1
ATOM 819 C CA . VAL A 1 107 ? 14.227 7.117 -26.155 1.00 56.12 107 VAL A CA 1
ATOM 820 C C . VAL A 1 107 ? 13.108 8.029 -25.691 1.00 56.12 107 VAL A C 1
ATOM 822 O O . VAL A 1 107 ? 12.408 7.673 -24.763 1.00 56.12 107 VAL A O 1
ATOM 825 N N . GLU A 1 108 ? 12.877 9.163 -26.348 1.00 54.91 108 GLU A N 1
ATOM 826 C CA . GLU A 1 108 ? 11.824 10.106 -25.957 1.00 54.91 108 GLU A CA 1
ATOM 827 C C . GLU A 1 108 ? 10.410 9.515 -26.121 1.00 54.91 108 GLU A C 1
ATOM 829 O O . GLU A 1 108 ? 9.543 9.713 -25.270 1.00 54.91 108 GLU A O 1
ATOM 834 N N . VAL A 1 109 ? 10.192 8.710 -27.168 1.00 56.16 109 VAL A N 1
ATOM 835 C CA . VAL A 1 109 ? 8.926 7.992 -27.397 1.00 56.16 109 VAL A CA 1
ATOM 836 C C . VAL A 1 109 ? 8.767 6.858 -26.388 1.00 56.16 109 VAL A C 1
ATOM 838 O O . VAL A 1 109 ? 7.681 6.671 -25.848 1.00 56.16 109 VAL A O 1
ATOM 841 N N . LEU A 1 110 ? 9.849 6.144 -26.074 1.00 55.59 110 LEU A N 1
ATOM 842 C CA . LEU A 1 110 ? 9.858 5.080 -25.072 1.00 55.59 110 LEU A CA 1
ATOM 843 C C . LEU A 1 110 ? 9.658 5.637 -23.650 1.00 55.59 110 LEU A C 1
ATOM 845 O O . LEU A 1 110 ? 8.912 5.066 -22.860 1.00 55.59 110 LEU A O 1
ATOM 849 N N . ASN A 1 111 ? 10.245 6.798 -23.353 1.00 57.19 111 ASN A N 1
ATOM 850 C CA . ASN A 1 111 ? 10.101 7.546 -22.104 1.00 57.19 111 ASN A CA 1
ATOM 851 C C . ASN A 1 111 ? 8.663 8.074 -21.941 1.00 57.19 111 ASN A C 1
ATOM 853 O O . ASN A 1 111 ? 8.126 8.062 -20.833 1.00 57.19 111 ASN A O 1
ATOM 857 N N . LYS A 1 112 ? 8.002 8.460 -23.044 1.00 54.41 112 LYS A N 1
ATOM 858 C CA . LYS A 1 112 ? 6.574 8.825 -23.074 1.00 54.41 112 LYS A CA 1
ATOM 859 C C . LYS A 1 112 ? 5.642 7.614 -22.967 1.00 54.41 112 LYS A C 1
ATOM 861 O O . LYS A 1 112 ? 4.695 7.658 -22.189 1.00 54.41 112 LYS A O 1
ATOM 866 N N . MET A 1 113 ? 5.914 6.518 -23.681 1.00 52.50 113 MET A N 1
ATOM 867 C CA . MET A 1 113 ? 5.089 5.297 -23.658 1.00 52.50 113 MET A CA 1
ATOM 868 C C . MET A 1 113 ? 5.159 4.552 -22.324 1.00 52.50 113 MET A C 1
ATOM 870 O O . MET A 1 113 ? 4.150 4.031 -21.859 1.00 52.50 113 MET A O 1
ATOM 874 N N . LEU A 1 114 ? 6.332 4.519 -21.693 1.00 57.19 114 LEU A N 1
ATOM 875 C CA . LEU A 1 114 ? 6.516 3.915 -20.373 1.00 57.19 114 LEU A CA 1
ATOM 876 C C . LEU A 1 114 ? 6.160 4.887 -19.230 1.00 57.19 114 LEU A C 1
ATOM 878 O O . LEU A 1 114 ? 6.282 4.531 -18.061 1.00 57.19 114 LEU A O 1
ATOM 882 N N . GLY A 1 115 ? 5.708 6.110 -19.548 1.00 54.12 115 GLY A N 1
ATOM 883 C CA . GLY A 1 115 ? 5.298 7.116 -18.560 1.00 54.12 115 GLY A CA 1
ATOM 884 C C . GLY A 1 115 ? 6.445 7.644 -17.689 1.00 54.12 115 GLY A C 1
ATOM 885 O O . GLY A 1 115 ? 6.213 8.238 -16.633 1.00 54.12 115 GLY A O 1
ATOM 886 N N . PHE A 1 116 ? 7.687 7.443 -18.123 1.00 55.88 116 PHE A N 1
ATOM 887 C CA . PHE A 1 116 ? 8.903 7.765 -17.389 1.00 55.88 116 PHE A CA 1
ATOM 888 C C . PHE A 1 116 ? 9.277 9.258 -17.418 1.00 55.88 116 PHE A C 1
ATOM 890 O O . PHE A 1 116 ? 10.027 9.715 -16.560 1.00 55.88 116 PHE A O 1
ATOM 897 N N . GLU A 1 117 ? 8.681 10.082 -18.287 1.00 48.00 117 GLU A N 1
ATOM 898 C CA . GLU A 1 117 ? 8.749 11.552 -18.128 1.00 48.00 117 GLU A CA 1
ATOM 899 C C . GLU A 1 117 ? 8.167 12.020 -16.777 1.00 48.00 117 GLU A C 1
ATOM 901 O O . GLU A 1 117 ? 8.530 13.078 -16.266 1.00 48.00 117 GLU A O 1
ATOM 906 N N . SER A 1 118 ? 7.323 11.197 -16.141 1.00 46.22 118 SER A N 1
ATOM 907 C CA . SER A 1 118 ? 6.786 11.445 -14.802 1.00 46.22 118 SER A CA 1
ATOM 908 C C . SER A 1 118 ? 7.612 10.824 -13.664 1.00 46.22 118 SER A C 1
ATOM 910 O O . SER A 1 118 ? 7.130 10.789 -12.530 1.00 46.22 118 SER A O 1
ATOM 912 N N . LEU A 1 119 ? 8.875 10.420 -13.900 1.00 53.25 119 LEU A N 1
ATOM 913 C CA . LEU A 1 119 ? 9.875 10.019 -12.878 1.00 53.25 119 LEU A CA 1
ATOM 914 C C . LEU A 1 119 ? 10.255 11.166 -11.914 1.00 53.25 119 LEU A C 1
ATOM 916 O O . LEU A 1 119 ? 11.343 11.216 -11.344 1.00 53.25 119 LEU A O 1
ATOM 920 N N . ASN A 1 120 ? 9.357 12.118 -11.707 1.00 55.44 120 ASN A N 1
ATOM 921 C CA . ASN A 1 120 ? 9.475 13.123 -10.684 1.00 55.44 120 ASN A CA 1
ATOM 922 C C . ASN A 1 120 ? 9.360 12.434 -9.318 1.00 55.44 120 ASN A C 1
ATOM 924 O O . ASN A 1 120 ? 8.496 11.577 -9.130 1.00 55.44 120 ASN A O 1
ATOM 928 N N . ARG A 1 121 ? 10.162 12.847 -8.325 1.00 60.88 121 ARG A N 1
ATOM 929 C CA . ARG A 1 121 ? 10.041 12.356 -6.930 1.00 60.88 121 ARG A CA 1
ATOM 930 C C . ARG A 1 121 ? 8.585 12.336 -6.450 1.00 60.88 121 ARG A C 1
ATOM 932 O O . ARG A 1 121 ? 8.210 11.467 -5.672 1.00 60.88 121 ARG A O 1
ATOM 939 N N . LEU A 1 122 ? 7.769 13.266 -6.947 1.00 61.53 122 LEU A N 1
ATOM 940 C CA . LEU A 1 122 ? 6.345 13.364 -6.657 1.00 61.53 122 LEU A CA 1
ATOM 941 C C . LEU A 1 122 ? 5.545 12.095 -7.014 1.00 61.53 122 LEU A C 1
ATOM 943 O O . LEU A 1 122 ? 4.721 11.685 -6.204 1.00 61.53 122 LEU A O 1
ATOM 947 N N . SER A 1 123 ? 5.790 11.444 -8.160 1.00 64.62 123 SER A N 1
ATOM 948 C CA . SER A 1 123 ? 5.049 10.233 -8.570 1.00 64.62 123 SER A CA 1
ATOM 949 C C . SER A 1 123 ? 5.412 9.006 -7.731 1.00 64.62 123 SER A C 1
ATOM 951 O O . SER A 1 123 ? 4.595 8.112 -7.548 1.00 64.62 123 SER A O 1
ATOM 953 N N . LEU A 1 124 ? 6.613 9.001 -7.153 1.00 64.94 124 LEU A N 1
ATOM 954 C CA . LEU A 1 124 ? 7.087 7.993 -6.206 1.00 64.94 124 LEU A CA 1
ATOM 955 C C . LEU A 1 124 ? 6.511 8.216 -4.800 1.00 64.94 124 LEU A C 1
ATOM 957 O O . LEU A 1 124 ? 6.265 7.258 -4.067 1.00 64.94 124 LEU A O 1
ATOM 961 N N . ILE A 1 125 ? 6.296 9.481 -4.427 1.00 73.31 125 ILE A N 1
ATOM 962 C CA . ILE A 1 125 ? 5.789 9.897 -3.113 1.00 73.31 125 ILE A CA 1
ATOM 963 C C . ILE A 1 125 ? 4.261 9.783 -3.040 1.00 73.31 125 ILE A C 1
ATOM 965 O O . ILE A 1 125 ? 3.740 9.365 -2.009 1.00 73.31 125 ILE A O 1
ATOM 969 N N . LEU A 1 126 ? 3.531 10.111 -4.109 1.00 77.50 126 LEU A N 1
ATOM 970 C CA . LEU A 1 126 ? 2.063 10.155 -4.099 1.00 77.50 126 LEU A CA 1
ATOM 971 C C . LEU A 1 126 ? 1.406 8.821 -3.677 1.00 77.50 126 LEU A C 1
ATOM 973 O O . LEU A 1 126 ? 0.551 8.846 -2.789 1.00 77.50 126 LEU A O 1
ATOM 977 N N . PRO A 1 127 ? 1.829 7.649 -4.199 1.00 77.44 127 PRO A N 1
ATOM 978 C CA . PRO A 1 127 ? 1.285 6.356 -3.784 1.00 77.44 127 PRO A CA 1
ATOM 979 C C . PRO A 1 127 ? 1.628 6.029 -2.327 1.00 77.44 127 PRO A C 1
ATOM 981 O O . PRO A 1 127 ? 0.817 5.445 -1.612 1.00 77.44 127 PRO A O 1
ATOM 984 N N . GLN A 1 128 ? 2.811 6.443 -1.859 1.00 80.31 128 GLN A N 1
ATOM 985 C CA . GLN A 1 128 ? 3.243 6.239 -0.474 1.00 80.31 128 GLN A CA 1
ATOM 986 C C . GLN A 1 128 ? 2.401 7.073 0.499 1.00 80.31 128 GLN A C 1
ATOM 988 O O . GLN A 1 128 ? 1.959 6.569 1.531 1.00 80.31 128 GLN A O 1
ATOM 993 N N . VAL A 1 129 ? 2.135 8.334 0.152 1.00 83.12 129 VAL A N 1
ATOM 994 C CA . VAL A 1 129 ? 1.277 9.226 0.942 1.00 83.12 129 VAL A CA 1
ATOM 995 C C . VAL A 1 129 ? -0.158 8.707 0.963 1.00 83.12 129 VAL A C 1
ATOM 997 O O . VAL A 1 129 ? -0.760 8.649 2.033 1.00 83.12 129 VAL A O 1
ATOM 1000 N N . GLY A 1 130 ? -0.687 8.262 -0.181 1.00 82.62 130 GLY A N 1
ATOM 1001 C CA . GLY A 1 130 ? -2.012 7.643 -0.260 1.00 82.62 130 GLY A CA 1
ATOM 1002 C C . GLY A 1 130 ? -2.135 6.405 0.632 1.00 82.62 130 GLY A C 1
ATOM 1003 O O . GLY A 1 130 ? -3.115 6.269 1.362 1.00 82.62 130 GLY A O 1
ATOM 1004 N N . PHE A 1 131 ? -1.113 5.546 0.650 1.00 83.56 131 PHE A N 1
ATOM 1005 C CA . PHE A 1 131 ? -1.073 4.367 1.518 1.00 83.56 131 PHE A CA 1
ATOM 1006 C C . PHE A 1 131 ? -1.041 4.743 3.011 1.00 83.56 131 PHE A C 1
ATOM 1008 O O . PHE A 1 131 ? -1.776 4.176 3.823 1.00 83.56 131 PHE A O 1
ATOM 1015 N N . LEU A 1 132 ? -0.220 5.727 3.392 1.00 85.19 132 LEU A N 1
ATOM 1016 C CA . LEU A 1 132 ? -0.146 6.224 4.772 1.00 85.19 132 LEU A CA 1
ATOM 1017 C C . LEU A 1 132 ? -1.467 6.844 5.237 1.00 85.19 132 LEU A C 1
ATOM 1019 O O . LEU A 1 132 ? -1.955 6.523 6.319 1.00 85.19 132 LEU A O 1
ATOM 1023 N N . LEU A 1 133 ? -2.080 7.692 4.412 1.00 87.31 133 LEU A N 1
ATOM 1024 C CA . LEU A 1 133 ? -3.382 8.281 4.719 1.00 87.31 133 LEU A CA 1
ATOM 1025 C C . LEU A 1 133 ? -4.469 7.206 4.807 1.00 87.31 133 LEU A C 1
ATOM 1027 O O . LEU A 1 133 ? -5.250 7.205 5.757 1.00 87.31 133 LEU A O 1
ATOM 1031 N N . GLY A 1 134 ? -4.481 6.257 3.868 1.00 85.19 134 GLY A N 1
ATOM 1032 C CA . GLY A 1 134 ? -5.434 5.150 3.848 1.00 85.19 134 GLY A CA 1
ATOM 1033 C C . GLY A 1 134 ? -5.321 4.248 5.076 1.00 85.19 134 GLY A C 1
ATOM 1034 O O . GLY A 1 134 ? -6.335 3.894 5.671 1.00 85.19 134 GLY A O 1
ATOM 1035 N N . SER A 1 135 ? -4.103 3.917 5.505 1.00 86.38 135 SER A N 1
ATOM 1036 C CA . SER A 1 135 ? -3.869 3.117 6.716 1.00 86.38 135 SER A CA 1
ATOM 1037 C C . SER A 1 135 ? -4.258 3.862 7.996 1.00 86.38 135 SER A C 1
ATOM 1039 O O . SER A 1 135 ? -4.950 3.290 8.840 1.00 86.38 135 SER A O 1
ATOM 1041 N N . ALA A 1 136 ? -3.903 5.146 8.124 1.00 86.88 136 ALA A N 1
ATOM 1042 C CA . ALA A 1 136 ? -4.294 5.971 9.267 1.00 86.88 136 ALA A CA 1
ATOM 1043 C C . ALA A 1 136 ? -5.822 6.123 9.365 1.00 86.88 136 ALA A C 1
ATOM 1045 O O . ALA A 1 136 ? -6.410 5.859 10.417 1.00 86.88 136 ALA A O 1
ATOM 1046 N N . MET A 1 137 ? -6.481 6.479 8.257 1.00 87.69 137 MET A N 1
ATOM 1047 C CA . MET A 1 137 ? -7.942 6.547 8.196 1.00 87.69 137 MET A CA 1
ATOM 1048 C C . MET A 1 137 ? -8.580 5.177 8.426 1.00 87.69 137 MET A C 1
ATOM 1050 O O . MET A 1 137 ? -9.594 5.092 9.111 1.00 87.69 137 MET A O 1
ATOM 1054 N N . GLY A 1 138 ? -7.970 4.104 7.925 1.00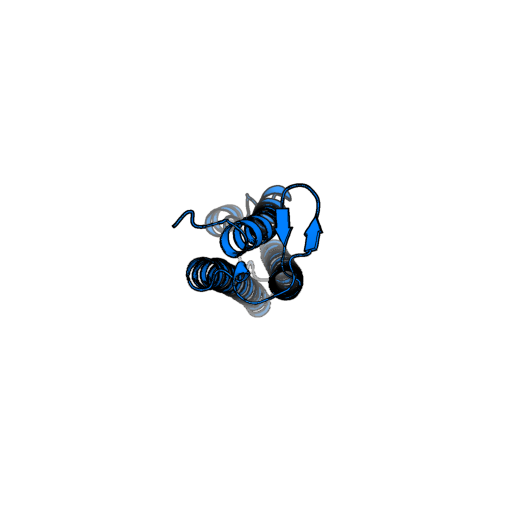 86.38 138 GLY A N 1
ATOM 1055 C CA . GLY A 1 138 ? -8.434 2.736 8.119 1.00 86.38 138 GLY A CA 1
ATOM 1056 C C . GLY A 1 138 ? -8.505 2.333 9.583 1.00 86.38 138 GLY A C 1
ATOM 1057 O O . GLY A 1 138 ? -9.537 1.854 10.044 1.00 86.38 138 GLY A O 1
ATOM 1058 N N . VAL A 1 139 ? -7.447 2.588 10.352 1.00 85.38 139 VAL A N 1
ATOM 1059 C CA . VAL A 1 139 ? -7.449 2.298 11.794 1.00 85.38 139 VAL A CA 1
ATOM 1060 C C . VAL A 1 139 ? -8.500 3.138 12.526 1.00 85.38 139 VAL A C 1
ATOM 1062 O O . VAL A 1 139 ? -9.216 2.611 13.379 1.00 85.38 139 VAL A O 1
ATOM 1065 N N . LEU A 1 140 ? -8.648 4.419 12.171 1.00 84.94 140 LEU A N 1
ATOM 1066 C CA . LEU A 1 140 ? -9.658 5.296 12.773 1.00 84.94 140 LEU A CA 1
ATOM 1067 C C . LEU A 1 140 ? -11.085 4.827 12.473 1.00 84.94 140 LEU A C 1
ATOM 1069 O O . LEU A 1 140 ? -11.900 4.742 13.390 1.00 84.94 140 LEU A O 1
ATOM 1073 N N . VAL A 1 141 ? -11.383 4.483 11.218 1.00 86.06 141 VAL A N 1
ATOM 1074 C CA . VAL A 1 141 ? -12.692 3.961 10.800 1.00 86.06 141 VAL A CA 1
ATOM 1075 C C . VAL A 1 141 ? -12.965 2.612 11.458 1.00 86.06 141 VAL A C 1
ATOM 1077 O O . VAL A 1 141 ? -14.065 2.402 11.959 1.00 86.06 141 VAL A O 1
ATOM 1080 N N . PHE A 1 142 ? -11.973 1.723 11.538 1.00 85.75 142 PHE A N 1
ATOM 1081 C CA . PHE A 1 142 ? -12.107 0.443 12.231 1.00 85.75 142 PHE A CA 1
ATOM 1082 C C . PHE A 1 142 ? -12.478 0.639 13.704 1.00 85.75 142 PHE A C 1
ATOM 1084 O O . PHE A 1 142 ? -13.465 0.067 14.169 1.00 85.75 142 PHE A O 1
ATOM 1091 N N . LEU A 1 143 ? -11.725 1.476 14.427 1.00 81.44 143 LEU A N 1
ATOM 1092 C CA . LEU A 1 143 ? -11.983 1.792 15.834 1.00 81.44 143 LEU A CA 1
ATOM 1093 C C . LEU A 1 143 ? -13.333 2.483 16.024 1.00 81.44 143 LEU A C 1
ATOM 1095 O O . LEU A 1 143 ? -14.023 2.208 17.006 1.00 81.44 143 LEU A O 1
ATOM 1099 N N . TYR A 1 144 ? -13.715 3.356 15.094 1.00 81.50 144 TYR A N 1
ATOM 1100 C CA . TYR A 1 144 ? -15.015 4.010 15.092 1.00 81.50 144 TYR A CA 1
ATOM 1101 C C . TYR A 1 144 ? -16.140 2.989 14.921 1.00 81.50 144 TYR A C 1
ATOM 1103 O O . TYR A 1 144 ? -17.023 2.935 15.764 1.00 81.50 144 TYR A O 1
ATOM 1111 N N . LEU A 1 145 ? -16.089 2.129 13.901 1.00 80.62 145 LEU A N 1
ATOM 1112 C CA . LEU A 1 145 ? -17.125 1.131 13.618 1.00 80.62 145 LEU A CA 1
ATOM 1113 C C . LEU A 1 145 ? -17.252 0.080 14.728 1.00 80.62 145 LEU A C 1
ATOM 1115 O O . LEU A 1 145 ? -18.366 -0.218 15.151 1.00 80.62 145 LEU A O 1
ATOM 1119 N N . THR A 1 146 ? -16.133 -0.439 15.245 1.00 77.25 146 THR A N 1
ATOM 1120 C CA . THR A 1 146 ? -16.155 -1.447 16.326 1.00 77.25 146 THR A CA 1
ATOM 1121 C C . THR A 1 146 ? -16.684 -0.899 17.651 1.00 77.25 146 THR A C 1
ATOM 1123 O O . THR A 1 146 ? -17.227 -1.668 18.450 1.00 77.25 146 THR A O 1
ATOM 1126 N N . ASN A 1 147 ? -16.532 0.407 17.906 1.00 72.06 147 ASN A N 1
ATOM 1127 C CA . ASN A 1 147 ? -16.898 1.031 19.180 1.00 72.06 147 ASN A CA 1
ATOM 1128 C C . ASN A 1 147 ? -18.105 1.977 19.091 1.00 72.06 147 ASN A C 1
ATOM 1130 O O . ASN A 1 147 ? -18.591 2.433 20.136 1.00 72.06 147 ASN A O 1
ATOM 1134 N N . ASN A 1 148 ? -18.621 2.277 17.900 1.00 68.81 148 ASN A N 1
ATOM 1135 C CA . ASN A 1 148 ? -19.830 3.073 17.768 1.00 68.81 148 ASN A CA 1
ATOM 1136 C C . ASN A 1 148 ? -21.017 2.304 18.334 1.00 68.81 148 ASN A C 1
ATOM 1138 O O . ASN A 1 148 ? -21.239 1.128 18.052 1.00 68.81 148 ASN A O 1
ATOM 1142 N N . ARG A 1 149 ? -21.784 2.990 19.177 1.00 54.19 149 ARG A N 1
ATOM 1143 C CA . ARG A 1 149 ? -23.027 2.465 19.725 1.00 54.19 149 ARG A CA 1
ATOM 1144 C C . ARG A 1 149 ? -24.022 2.426 18.563 1.00 54.19 149 ARG A C 1
ATOM 1146 O O . ARG A 1 149 ? -24.407 3.482 18.076 1.00 54.19 149 ARG A O 1
ATOM 1153 N N . LYS A 1 150 ? -24.427 1.237 18.108 1.00 50.97 150 LYS A N 1
ATOM 1154 C CA . LYS A 1 150 ? -25.737 1.126 17.460 1.00 50.97 150 LYS A CA 1
ATOM 1155 C C . LYS A 1 150 ? -26.726 1.434 18.580 1.00 50.97 150 LYS A C 1
ATOM 1157 O O . LYS A 1 150 ? -26.841 0.652 19.519 1.00 50.97 150 LYS A O 1
ATOM 1162 N N . GLU A 1 151 ? -27.278 2.641 18.579 1.00 41.69 151 GLU A N 1
ATOM 1163 C CA . GLU A 1 151 ? -28.473 2.929 19.362 1.00 41.69 151 GLU A CA 1
ATOM 1164 C C . GLU A 1 151 ? -29.572 2.055 18.758 1.00 41.69 151 GLU A C 1
ATOM 1166 O O . GLU A 1 151 ? -30.092 2.344 17.685 1.00 41.69 151 GLU A O 1
ATOM 1171 N N . GLY A 1 152 ? -29.770 0.897 19.380 1.00 37.47 152 GLY A N 1
ATOM 1172 C CA . GLY A 1 152 ? -30.906 0.011 19.193 1.00 37.47 152 GLY A CA 1
ATOM 1173 C C . GLY A 1 152 ? -31.631 -0.076 20.518 1.00 37.47 152 GLY A C 1
ATOM 1174 O O . GLY A 1 152 ? -30.917 -0.166 21.548 1.00 37.47 152 GLY A O 1
#

Radius of gyr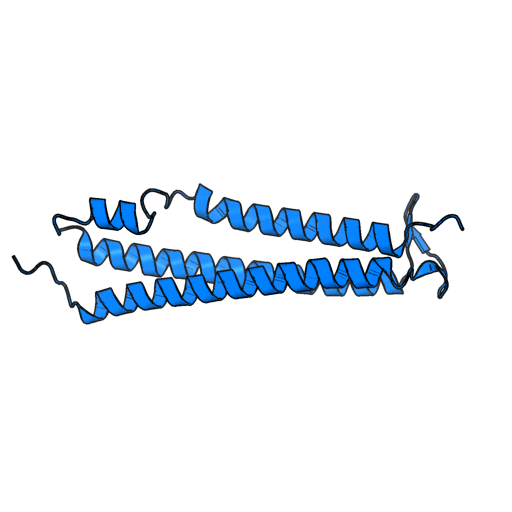ation: 22.31 Å; chains: 1; bounding box: 56×23×67 Å